Protein AF-A0A535F0W3-F1 (afdb_monomer_lite)

Sequence (177 aa):
MVLTLDQVQRYQLPRTPIKESERRRTGFEDRHGEGAVELDALEALYPGELETILDQYMACYYDVTLSERVREEQYALEDSMGRVCGEVMQGYHDEVEGLREEYRRMKEEFEPRMQAMSNRLRGLWQAMKDDLSQYTHFADEYPVPQPCVGLEIGDGLYNSEWDYLSQVEVFKQFQGR

Structure (mmCIF, N/CA/C/O backbone):
data_AF-A0A535F0W3-F1
#
_entry.id   AF-A0A535F0W3-F1
#
loop_
_atom_site.group_PDB
_atom_site.id
_atom_site.type_symbol
_atom_site.label_atom_id
_atom_site.label_alt_id
_atom_site.label_comp_id
_atom_site.label_asym_id
_atom_site.label_entity_id
_atom_site.label_seq_id
_atom_site.pdbx_PDB_ins_code
_atom_site.Cartn_x
_atom_site.Cartn_y
_atom_site.Cartn_z
_atom_site.occupancy
_atom_site.B_iso_or_equiv
_atom_site.auth_seq_id
_atom_site.auth_comp_id
_atom_site.auth_asym_id
_atom_site.auth_atom_id
_atom_site.pdbx_PDB_model_num
ATOM 1 N N . MET A 1 1 ? -31.943 6.415 36.304 1.00 57.12 1 MET A N 1
ATOM 2 C CA . MET A 1 1 ? -31.468 5.267 37.101 1.00 57.12 1 MET A CA 1
ATOM 3 C C . MET A 1 1 ? -32.239 5.254 38.411 1.00 57.12 1 MET A C 1
ATOM 5 O O . MET A 1 1 ? -32.541 6.333 38.900 1.00 57.12 1 MET A O 1
ATOM 9 N N . VAL A 1 2 ? -32.623 4.088 38.929 1.00 67.44 2 VAL A N 1
ATOM 10 C CA . VAL A 1 2 ? -33.388 3.954 40.183 1.00 67.44 2 VAL A CA 1
ATOM 11 C C . VAL A 1 2 ? -32.643 2.956 41.061 1.00 67.44 2 VAL A C 1
ATOM 13 O O . VAL A 1 2 ? -32.303 1.880 40.572 1.00 67.44 2 VAL A O 1
ATOM 16 N N . LEU A 1 3 ? -32.362 3.310 42.319 1.00 72.38 3 LEU A N 1
ATOM 17 C CA . LEU A 1 3 ? -31.806 2.360 43.283 1.00 72.38 3 LEU A CA 1
ATOM 18 C C . LEU A 1 3 ? -32.862 1.306 43.615 1.00 72.38 3 LEU A C 1
ATOM 20 O O . LEU A 1 3 ? -34.025 1.624 43.867 1.00 72.38 3 LEU A O 1
ATOM 24 N N . THR A 1 4 ? -32.455 0.044 43.609 1.00 79.12 4 THR A N 1
ATOM 25 C CA . THR A 1 4 ? -33.323 -1.062 44.019 1.00 79.12 4 THR A CA 1
ATOM 26 C C . THR A 1 4 ? -33.563 -1.030 45.530 1.00 79.12 4 THR A C 1
ATOM 28 O O . THR A 1 4 ? -32.763 -0.482 46.292 1.00 79.12 4 THR A O 1
ATOM 31 N N . LEU A 1 5 ? -34.663 -1.641 45.981 1.00 75.62 5 LEU A N 1
ATOM 32 C CA . LEU A 1 5 ? -34.997 -1.730 47.407 1.00 75.62 5 LEU A CA 1
ATOM 33 C C . LEU A 1 5 ? -33.864 -2.388 48.215 1.00 75.62 5 LEU A C 1
ATOM 35 O O . LEU A 1 5 ? -33.519 -1.905 49.293 1.00 75.62 5 LEU A O 1
ATOM 39 N N . ASP A 1 6 ? -33.248 -3.427 47.653 1.00 79.56 6 ASP A N 1
ATOM 40 C CA . ASP A 1 6 ? -32.130 -4.145 48.265 1.00 79.56 6 ASP A CA 1
ATOM 41 C C . ASP A 1 6 ? -30.884 -3.259 48.400 1.00 79.56 6 ASP A C 1
ATOM 43 O O . ASP A 1 6 ? -30.203 -3.313 49.420 1.00 79.56 6 ASP A O 1
ATOM 47 N N . GLN A 1 7 ? -30.600 -2.392 47.418 1.00 79.94 7 GLN A N 1
ATOM 48 C CA . GLN A 1 7 ? -29.501 -1.420 47.508 1.00 79.94 7 GLN A CA 1
ATOM 49 C C . GLN A 1 7 ? -29.767 -0.387 48.608 1.00 79.94 7 GLN A C 1
ATOM 51 O O . GLN A 1 7 ? -28.890 -0.121 49.425 1.00 79.94 7 GLN A O 1
ATOM 56 N N . VAL A 1 8 ? -30.990 0.141 48.694 1.00 79.75 8 VAL A N 1
ATOM 57 C CA . VAL A 1 8 ? -31.373 1.086 49.756 1.00 79.75 8 VAL A CA 1
ATOM 58 C C . VAL A 1 8 ? -31.203 0.464 51.146 1.00 79.75 8 VAL A C 1
ATOM 60 O O . VAL A 1 8 ? -30.710 1.126 52.058 1.00 79.75 8 VAL A O 1
ATOM 63 N N . GLN A 1 9 ? -31.580 -0.806 51.312 1.00 80.25 9 GLN A N 1
ATOM 64 C CA . GLN A 1 9 ? -31.416 -1.530 52.576 1.00 80.25 9 GLN A CA 1
ATOM 65 C C . GLN A 1 9 ? -29.947 -1.847 52.879 1.00 80.25 9 GLN A C 1
ATOM 67 O O . GLN A 1 9 ? -29.498 -1.655 54.009 1.00 80.25 9 GLN A O 1
ATOM 72 N N . ARG A 1 10 ? -29.184 -2.294 51.875 1.00 83.19 10 ARG A N 1
ATOM 73 C CA . ARG A 1 10 ? -27.769 -2.666 52.007 1.00 83.19 10 ARG A CA 1
ATOM 74 C C . ARG A 1 10 ? -26.888 -1.490 52.418 1.00 83.19 10 ARG A C 1
ATOM 76 O O . ARG A 1 10 ? -26.043 -1.660 53.291 1.00 83.19 10 ARG A O 1
ATOM 83 N N . TYR A 1 11 ? -27.100 -0.323 51.817 1.00 79.75 11 TYR A N 1
ATOM 84 C CA . TYR A 1 11 ? -26.349 0.899 52.124 1.00 79.75 11 TYR A CA 1
ATOM 85 C C . TYR A 1 11 ? -27.018 1.749 53.218 1.00 79.75 11 TYR A C 1
ATOM 87 O O . TYR A 1 11 ? -26.580 2.863 53.473 1.00 79.75 11 TYR A O 1
ATOM 95 N N . GLN A 1 12 ? -28.080 1.246 53.866 1.00 81.12 12 GLN A N 1
ATOM 96 C CA . GLN A 1 12 ? -28.801 1.921 54.959 1.00 81.12 12 GLN A CA 1
ATOM 97 C C . GLN A 1 12 ? -29.113 3.398 54.662 1.00 81.12 12 GLN A C 1
ATOM 99 O O . GLN A 1 12 ? -28.936 4.276 55.508 1.00 81.12 12 GLN A O 1
ATOM 104 N N . LEU A 1 13 ? -29.555 3.680 53.434 1.00 81.81 13 LEU A N 1
ATOM 105 C CA . LEU A 1 13 ? -29.691 5.055 52.966 1.00 81.81 13 LEU A CA 1
ATOM 106 C C . LEU A 1 13 ? -30.873 5.759 53.653 1.00 81.81 13 LEU A C 1
ATOM 108 O O . LEU A 1 13 ? -31.947 5.159 53.794 1.00 81.81 13 LEU A O 1
ATOM 112 N N . PRO A 1 14 ? -30.711 7.032 54.061 1.00 77.31 14 PRO A N 1
ATOM 113 C CA . PRO A 1 14 ? -31.770 7.791 54.707 1.00 77.31 14 PRO A CA 1
ATOM 114 C C . PRO A 1 14 ? -32.947 7.983 53.748 1.00 77.31 14 PRO A C 1
ATOM 116 O O . PRO A 1 14 ? -32.773 8.344 52.583 1.00 77.31 14 PRO A O 1
ATOM 119 N N . ARG A 1 15 ? -34.162 7.742 54.252 1.00 79.12 15 ARG A N 1
ATOM 120 C CA . ARG A 1 15 ? -35.401 7.945 53.498 1.00 79.12 15 ARG A CA 1
ATOM 121 C C . ARG A 1 15 ? -36.021 9.288 53.845 1.00 79.12 15 ARG A C 1
ATOM 123 O O . ARG A 1 15 ? -36.208 9.608 55.017 1.00 79.12 15 ARG A O 1
ATOM 130 N N . THR A 1 16 ? -36.409 10.026 52.818 1.00 79.56 16 THR A N 1
ATOM 131 C CA . THR A 1 16 ? -37.111 11.299 52.939 1.00 79.56 16 THR A CA 1
ATOM 132 C C . THR A 1 16 ? -38.590 11.090 52.605 1.00 79.56 16 THR A C 1
ATOM 134 O O . THR A 1 16 ? -38.905 10.499 51.567 1.00 79.56 16 THR A O 1
ATOM 137 N N . PRO A 1 17 ? -39.531 11.547 53.451 1.00 79.19 17 PRO A N 1
ATOM 138 C CA . PRO A 1 17 ? -40.954 11.426 53.156 1.00 79.19 17 PRO A CA 1
ATOM 139 C C . PRO A 1 17 ? -41.323 12.213 51.891 1.00 79.19 17 PRO A C 1
ATOM 141 O O . PRO A 1 17 ? -40.931 13.368 51.712 1.00 79.19 17 PRO A O 1
ATOM 144 N N . ILE A 1 18 ? -42.103 11.587 51.009 1.00 79.38 18 ILE A N 1
ATOM 145 C CA . ILE A 1 18 ? -42.576 12.208 49.766 1.00 79.38 18 ILE A CA 1
ATOM 146 C C . ILE A 1 18 ? -43.689 13.204 50.112 1.00 79.38 18 ILE A C 1
ATOM 148 O O . ILE A 1 18 ? -44.557 12.911 50.931 1.00 79.38 18 ILE A O 1
ATOM 152 N N . LYS A 1 19 ? -43.711 14.388 49.493 1.00 79.69 19 LYS A N 1
ATOM 153 C CA . LYS A 1 19 ? -44.762 15.391 49.753 1.00 79.69 19 LYS A CA 1
ATOM 154 C C . LYS A 1 19 ? -46.159 14.814 49.487 1.00 79.69 19 LYS A C 1
ATOM 156 O O . LYS A 1 19 ? -46.378 14.164 48.472 1.00 79.69 19 LYS A O 1
ATOM 161 N N . GLU A 1 20 ? -47.118 15.102 50.368 1.00 72.50 20 GLU A N 1
ATOM 162 C CA . GLU A 1 20 ? -48.513 14.634 50.242 1.00 72.50 20 GLU A CA 1
ATOM 163 C C . GLU A 1 20 ? -49.213 15.136 48.971 1.00 72.50 20 GLU A C 1
ATOM 165 O O . GLU A 1 20 ? -50.120 14.486 48.459 1.00 72.50 20 GLU A O 1
ATOM 170 N N . SER A 1 21 ? -48.773 16.274 48.427 1.00 78.44 21 SER A N 1
ATOM 171 C CA . SER A 1 21 ? -49.295 16.829 47.176 1.00 78.44 21 SER A CA 1
ATOM 172 C C . SER A 1 21 ? -48.824 16.085 45.919 1.00 78.44 21 SER A C 1
ATOM 174 O O . SER A 1 21 ? -49.318 16.375 44.826 1.00 78.44 21 SER A O 1
ATOM 176 N N . GLU A 1 22 ? -47.883 15.141 46.037 1.00 79.94 22 GLU A N 1
ATOM 177 C CA . GLU A 1 22 ? -47.367 14.386 44.900 1.00 79.94 22 GLU A CA 1
ATOM 178 C C . GLU A 1 22 ? -48.357 13.291 44.489 1.00 79.94 22 GLU A C 1
ATOM 180 O O . GLU A 1 22 ? -48.516 12.265 45.151 1.00 79.94 22 GLU A O 1
ATOM 185 N N . ARG A 1 23 ? -49.009 13.486 43.339 1.00 78.50 23 ARG A N 1
ATOM 186 C CA . ARG A 1 23 ? -50.043 12.576 42.814 1.00 78.50 23 ARG A CA 1
ATOM 187 C C . ARG A 1 23 ? -49.554 11.143 42.611 1.00 78.50 23 ARG A C 1
ATOM 189 O O . ARG A 1 23 ? -50.372 10.229 42.581 1.00 78.50 23 ARG A O 1
ATOM 196 N N . ARG A 1 24 ? -48.245 10.940 42.425 1.00 79.31 24 ARG A N 1
ATOM 197 C CA . ARG A 1 24 ? -47.649 9.611 42.209 1.00 79.31 24 ARG A CA 1
ATOM 198 C C . ARG A 1 24 ? -47.185 8.932 43.494 1.00 79.31 24 ARG A C 1
ATOM 200 O O . ARG A 1 24 ? -46.714 7.803 43.406 1.00 79.31 24 ARG A O 1
ATOM 207 N N . ARG A 1 25 ? -47.325 9.586 44.654 1.00 77.81 25 ARG A N 1
ATOM 208 C CA . ARG A 1 25 ? -46.817 9.109 45.944 1.00 77.81 25 ARG A CA 1
ATOM 209 C C . ARG A 1 25 ? -47.286 7.693 46.269 1.00 77.81 25 ARG A C 1
ATOM 211 O O . ARG A 1 25 ? -46.448 6.812 46.399 1.00 77.81 25 ARG A O 1
ATOM 218 N N . THR A 1 26 ? -48.599 7.462 46.314 1.00 76.69 26 THR A N 1
ATOM 219 C CA . THR A 1 26 ? -49.174 6.157 46.688 1.00 76.69 26 THR A CA 1
ATOM 220 C C . THR A 1 26 ? -48.656 5.040 45.782 1.00 76.69 26 THR A C 1
ATOM 222 O O . THR A 1 26 ? -48.119 4.050 46.255 1.00 76.69 26 THR A O 1
ATOM 225 N N . GLY A 1 27 ? -48.681 5.250 44.460 1.00 78.75 27 GLY A N 1
ATOM 226 C CA . GLY A 1 27 ? -48.170 4.262 43.506 1.00 78.75 27 GLY A CA 1
ATOM 227 C C . GLY A 1 27 ? -46.642 4.122 43.482 1.00 78.75 27 GLY A C 1
ATOM 228 O O . GLY A 1 27 ? -46.130 3.197 42.853 1.00 78.75 27 GLY A O 1
ATOM 229 N N . PHE A 1 28 ? -45.890 5.043 44.080 1.00 75.56 28 PHE A N 1
ATOM 230 C CA . PHE A 1 28 ? -44.441 4.926 44.247 1.00 75.56 28 PHE A CA 1
ATOM 231 C C . PHE A 1 28 ? -44.112 4.146 45.523 1.00 75.56 28 PHE A C 1
ATOM 233 O O . PHE A 1 28 ? -43.342 3.190 45.459 1.00 75.56 28 PHE A O 1
ATOM 240 N N . GLU A 1 29 ? -44.756 4.491 46.641 1.00 80.44 29 GLU A N 1
ATOM 241 C CA . GLU A 1 29 ? -44.596 3.810 47.931 1.00 80.44 29 GLU A CA 1
ATOM 242 C C . GLU A 1 29 ? -45.051 2.342 47.855 1.00 80.44 29 GLU A C 1
ATOM 244 O O . GLU A 1 29 ? -44.340 1.462 48.339 1.00 80.44 29 GLU A O 1
ATOM 249 N N . ASP A 1 30 ? -46.137 2.047 47.129 1.00 78.88 30 ASP A N 1
ATOM 250 C CA . ASP A 1 30 ? -46.608 0.672 46.888 1.00 78.88 30 ASP A CA 1
ATOM 251 C C . ASP A 1 30 ? -45.586 -0.198 46.133 1.00 78.88 30 ASP A C 1
ATOM 253 O O . ASP A 1 30 ? -45.572 -1.419 46.279 1.00 78.88 30 ASP A O 1
ATOM 257 N N . ARG A 1 31 ? -44.731 0.409 45.296 1.00 74.44 31 ARG A N 1
ATOM 258 C CA . ARG A 1 31 ? -43.758 -0.315 44.455 1.00 74.44 31 ARG A CA 1
ATOM 259 C C . ARG A 1 31 ? -42.343 -0.342 45.027 1.00 74.44 31 ARG A C 1
ATOM 261 O O . ARG A 1 31 ? -41.601 -1.275 44.731 1.00 74.44 31 ARG A O 1
ATOM 268 N N . HIS A 1 32 ? -41.955 0.667 45.804 1.00 70.44 32 HIS A N 1
ATOM 269 C CA . HIS A 1 32 ? -40.567 0.884 46.236 1.00 70.44 32 HIS A CA 1
ATOM 270 C C . HIS A 1 32 ? -40.411 1.077 47.761 1.00 70.44 32 HIS A C 1
ATOM 272 O O . HIS A 1 32 ? -39.301 1.291 48.261 1.00 70.44 32 HIS A O 1
ATOM 278 N N . GLY A 1 33 ? -41.501 0.939 48.520 1.00 74.50 33 GLY A N 1
ATOM 279 C CA . GLY A 1 33 ? -41.547 1.150 49.967 1.00 74.50 33 GLY A CA 1
ATOM 280 C C . GLY A 1 33 ? -41.701 2.623 50.352 1.00 74.50 33 GLY A C 1
ATOM 281 O O . GLY A 1 33 ? -41.586 3.514 49.517 1.00 74.50 33 GL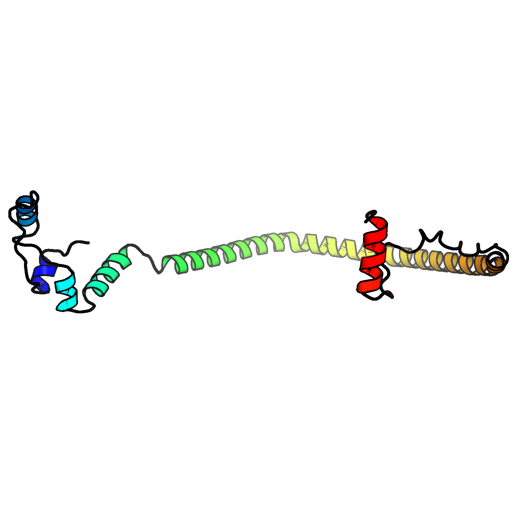Y A O 1
ATOM 282 N N . GLU A 1 34 ? -41.961 2.878 51.634 1.00 77.06 34 GLU A N 1
ATOM 283 C CA . GLU A 1 34 ? -42.252 4.220 52.154 1.00 77.06 34 GLU A CA 1
ATOM 284 C C . GLU A 1 34 ? -41.072 5.192 51.969 1.00 77.06 34 GLU A C 1
ATOM 286 O O . GLU A 1 34 ? -39.922 4.841 52.253 1.00 77.06 34 GLU A O 1
ATOM 291 N N . GLY A 1 35 ? -41.361 6.418 51.516 1.00 76.69 35 GLY A N 1
ATOM 292 C CA . GLY A 1 35 ? -40.365 7.472 51.296 1.00 76.69 35 GLY A CA 1
ATOM 293 C C . GLY A 1 35 ? -39.519 7.319 50.023 1.00 76.69 35 GLY A C 1
ATOM 294 O O . GLY A 1 35 ? -39.515 6.288 49.355 1.00 76.69 35 GLY A O 1
ATOM 295 N N . ALA A 1 36 ? -38.786 8.376 49.681 1.00 79.31 36 ALA A N 1
ATOM 296 C CA . ALA A 1 36 ? -37.820 8.403 48.587 1.00 79.31 36 ALA A CA 1
ATOM 297 C C . ALA A 1 36 ? -36.394 8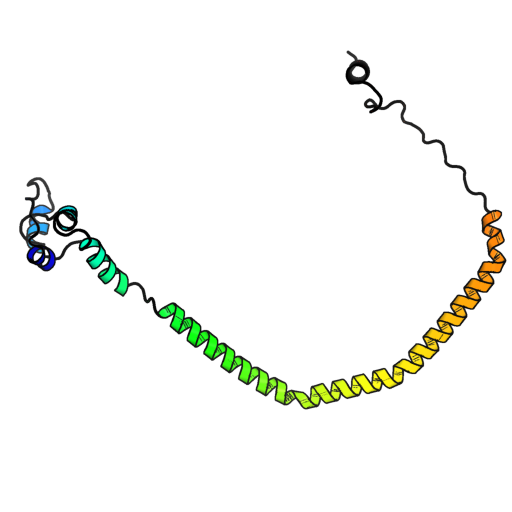.501 49.138 1.00 79.31 36 ALA A C 1
ATOM 299 O O . ALA A 1 36 ? -36.167 9.057 50.211 1.00 79.31 36 ALA A O 1
ATOM 300 N N . VAL A 1 37 ? -35.433 7.956 48.400 1.00 80.94 37 VAL A N 1
ATOM 301 C CA . VAL A 1 37 ? -34.006 8.072 48.709 1.00 80.94 37 VAL A CA 1
ATOM 302 C C . VAL A 1 37 ? -33.383 8.912 47.615 1.00 80.94 37 VAL A C 1
ATOM 304 O O . VAL A 1 37 ? -33.569 8.622 46.432 1.00 80.94 37 VAL A O 1
ATOM 307 N N . GLU A 1 38 ? -32.664 9.948 48.018 1.00 81.88 38 GLU A N 1
ATOM 308 C CA . GLU A 1 38 ? -31.925 10.790 47.092 1.00 81.88 38 GLU A CA 1
ATOM 309 C C . GLU A 1 38 ? -30.590 10.114 46.739 1.00 81.88 38 GLU A C 1
ATOM 311 O O . GLU A 1 38 ? -29.945 9.483 47.579 1.00 81.88 38 GLU A O 1
ATOM 316 N N . LEU A 1 39 ? -30.187 10.189 45.468 1.00 77.31 39 LEU A N 1
ATOM 317 C CA . LEU A 1 39 ? -28.954 9.546 44.989 1.00 77.31 39 LEU A CA 1
ATOM 318 C C . LEU A 1 39 ? -27.692 10.185 45.588 1.00 77.31 39 LEU A C 1
ATOM 320 O O . LEU A 1 39 ? -26.682 9.506 45.755 1.00 77.31 39 LEU A O 1
ATOM 324 N N . ASP A 1 40 ? -27.764 11.467 45.939 1.00 79.94 40 ASP A N 1
ATOM 325 C CA . ASP A 1 40 ? -26.705 12.188 46.646 1.00 79.94 40 ASP A CA 1
ATOM 326 C C . ASP A 1 40 ? -26.449 11.619 48.052 1.00 79.94 40 ASP A C 1
ATOM 328 O O . ASP A 1 40 ? -25.323 11.690 48.531 1.00 79.94 40 ASP A O 1
ATOM 332 N N . ALA A 1 41 ? -27.435 10.978 48.689 1.00 82.31 41 ALA A N 1
ATOM 333 C CA . ALA A 1 41 ? -27.260 10.318 49.978 1.00 82.31 41 ALA A CA 1
ATOM 334 C C . ALA A 1 41 ? -26.345 9.089 49.881 1.00 82.31 41 ALA A C 1
ATOM 336 O O . ALA A 1 41 ? -25.587 8.824 50.813 1.00 82.31 41 ALA A O 1
ATOM 337 N N . LEU A 1 42 ? -26.388 8.355 48.760 1.00 82.38 42 LEU A N 1
ATOM 338 C CA . LEU A 1 42 ? -25.464 7.244 48.516 1.00 82.38 42 LEU A CA 1
ATOM 339 C C . LEU A 1 42 ? -24.039 7.763 48.330 1.00 82.38 42 LEU A C 1
ATOM 341 O O . LEU A 1 42 ? -23.133 7.252 48.974 1.00 82.38 42 LEU A O 1
ATOM 345 N N . GLU A 1 43 ? -23.856 8.811 47.530 1.00 84.88 43 GLU A N 1
ATOM 346 C CA . GLU A 1 43 ? -22.533 9.401 47.298 1.00 84.88 43 GLU A CA 1
ATOM 347 C C . GLU A 1 43 ? -21.972 10.094 48.554 1.00 84.88 43 GLU A C 1
ATOM 349 O O . GLU A 1 43 ? -20.776 10.043 48.818 1.00 84.88 43 GLU A O 1
ATOM 354 N N . ALA A 1 44 ? -22.828 10.705 49.379 1.00 85.44 44 ALA A N 1
ATOM 355 C CA . ALA A 1 44 ? -22.415 11.361 50.618 1.00 85.44 44 ALA A CA 1
ATOM 356 C C . ALA A 1 44 ? -21.996 10.368 51.716 1.00 85.44 44 ALA A C 1
ATOM 358 O O . ALA A 1 44 ? -21.103 10.674 52.507 1.00 85.44 44 ALA A O 1
ATOM 359 N N . LEU A 1 45 ? -22.649 9.203 51.796 1.00 84.88 45 LEU A N 1
ATOM 360 C CA . LEU A 1 45 ? -22.352 8.172 52.798 1.00 84.88 45 LEU A CA 1
ATOM 361 C C . LEU A 1 45 ? -21.291 7.173 52.323 1.00 84.88 45 LEU A C 1
ATOM 363 O O . LEU A 1 45 ? -20.517 6.674 53.140 1.00 84.88 45 LEU A O 1
ATOM 367 N N . TYR A 1 46 ? -21.243 6.906 51.018 1.00 83.94 46 TYR A N 1
ATOM 368 C CA . TYR A 1 46 ? -20.326 5.967 50.379 1.00 83.94 46 TYR A CA 1
ATOM 369 C C . TYR A 1 46 ? -19.805 6.539 49.046 1.00 83.94 46 TYR A C 1
ATOM 371 O O . TYR A 1 46 ? -20.263 6.130 47.974 1.00 83.94 46 TYR A O 1
ATOM 379 N N . PRO A 1 47 ? -18.844 7.481 49.094 1.00 87.00 47 PRO A N 1
ATOM 380 C CA . PRO A 1 47 ? -18.285 8.092 47.890 1.00 87.00 47 PRO A CA 1
ATOM 381 C C . PRO A 1 47 ? -17.724 7.044 46.915 1.00 87.00 47 PRO A C 1
ATOM 383 O O . PRO A 1 47 ? -16.972 6.161 47.334 1.00 87.00 47 PRO A O 1
ATOM 386 N N . GLY A 1 48 ? -18.076 7.137 45.629 1.00 85.62 48 GLY A N 1
ATOM 387 C CA . GLY A 1 48 ? -17.617 6.222 44.570 1.00 85.62 48 GLY A CA 1
ATOM 388 C C . GLY A 1 48 ? -18.398 4.903 44.420 1.00 85.62 48 GLY A C 1
ATOM 389 O O . GLY A 1 48 ? -18.203 4.174 43.442 1.00 85.62 48 GLY A O 1
ATOM 390 N N . GLU A 1 49 ? -19.334 4.579 45.321 1.00 88.06 49 GLU A N 1
ATOM 391 C CA . GLU A 1 49 ? -20.202 3.397 45.149 1.00 88.06 49 GLU A CA 1
ATOM 392 C C . GLU A 1 49 ? -21.204 3.589 44.005 1.00 88.06 49 GLU A C 1
ATOM 394 O O . GLU A 1 49 ? -21.530 2.638 43.291 1.00 88.06 49 GLU A O 1
ATOM 399 N N . LEU A 1 50 ? -21.671 4.823 43.788 1.00 85.75 50 LEU A N 1
ATOM 400 C CA . LEU A 1 50 ? -22.556 5.136 42.669 1.00 85.75 50 LEU A CA 1
ATOM 401 C C . LEU A 1 50 ? -21.860 4.890 41.321 1.00 85.75 50 LEU A C 1
ATOM 403 O O . LEU A 1 50 ? -22.469 4.312 40.421 1.00 85.75 50 LEU A O 1
ATOM 407 N N . GLU A 1 51 ? -20.590 5.287 41.211 1.00 87.44 51 GLU A N 1
ATOM 408 C CA . GLU A 1 51 ? -19.730 5.031 40.049 1.00 87.44 51 GLU A CA 1
ATOM 409 C C . GLU A 1 51 ? -19.537 3.526 39.837 1.00 87.44 51 GLU A C 1
ATOM 411 O O . GLU A 1 51 ? -19.811 3.018 38.756 1.00 87.44 51 GLU A O 1
ATOM 416 N N . THR A 1 52 ? -19.214 2.782 40.898 1.00 86.81 52 THR A N 1
ATOM 417 C CA . THR A 1 52 ? -19.033 1.322 40.830 1.00 86.81 52 THR A CA 1
ATOM 418 C C . THR A 1 52 ? -20.291 0.598 40.336 1.00 86.81 52 THR A C 1
ATOM 420 O O . THR A 1 52 ? -20.212 -0.314 39.509 1.00 86.81 52 THR A O 1
ATOM 423 N N . ILE A 1 53 ? -21.471 0.992 40.827 1.00 86.31 53 ILE A N 1
ATOM 424 C CA . ILE A 1 53 ? -22.750 0.425 40.379 1.00 86.31 53 ILE A CA 1
ATOM 425 C C . ILE A 1 53 ? -22.983 0.767 38.905 1.00 86.31 53 ILE A C 1
ATOM 427 O O . ILE A 1 53 ? -23.342 -0.113 38.122 1.00 86.31 53 ILE A O 1
ATOM 431 N N . LEU A 1 54 ? -22.778 2.027 38.518 1.00 86.12 54 LEU A N 1
ATOM 432 C CA . LEU A 1 54 ? -22.931 2.470 37.134 1.00 86.12 54 LEU A CA 1
ATOM 433 C C . LEU A 1 54 ? -22.011 1.700 36.188 1.00 86.12 54 LEU A C 1
ATOM 435 O O . LEU A 1 54 ? -22.499 1.187 35.185 1.00 86.12 54 LEU A O 1
ATOM 439 N N . ASP A 1 55 ? -20.739 1.539 36.534 1.00 85.94 55 ASP A N 1
ATOM 440 C CA . ASP A 1 55 ? -19.761 0.816 35.723 1.00 85.94 55 ASP A CA 1
ATOM 441 C C . ASP A 1 55 ? -20.156 -0.648 35.524 1.00 85.94 55 ASP A C 1
ATOM 443 O O . ASP A 1 55 ? -20.123 -1.154 34.401 1.00 85.94 55 ASP A O 1
ATOM 447 N N . GLN A 1 56 ? -20.618 -1.328 36.577 1.00 85.50 56 GLN A N 1
ATOM 448 C CA . GLN A 1 56 ? -21.102 -2.710 36.474 1.00 85.50 56 GLN A CA 1
ATOM 449 C C . GLN A 1 56 ? -22.321 -2.830 35.554 1.00 85.50 56 GLN A C 1
ATOM 451 O O . GLN A 1 56 ? -22.401 -3.756 34.742 1.00 85.50 56 GLN A O 1
ATOM 456 N N . TYR A 1 57 ? -23.270 -1.898 35.663 1.00 86.12 57 TYR A N 1
ATOM 457 C CA . TYR A 1 57 ? -24.452 -1.885 34.804 1.00 86.12 57 TYR A CA 1
ATOM 458 C C . TYR A 1 57 ? -24.134 -1.445 33.375 1.00 86.12 57 TYR A C 1
ATOM 460 O O . TYR A 1 57 ? -24.805 -1.892 32.454 1.00 86.12 57 TYR A O 1
ATOM 468 N N . MET A 1 58 ? -23.141 -0.586 33.157 1.00 85.81 58 MET A N 1
ATOM 469 C CA . MET A 1 58 ? -22.732 -0.162 31.819 1.00 85.81 58 MET A CA 1
ATOM 470 C C . MET A 1 58 ? -21.898 -1.233 31.112 1.00 85.81 58 MET A C 1
ATOM 472 O O . MET A 1 58 ? -22.040 -1.403 29.901 1.00 85.81 58 MET A O 1
ATOM 476 N N . ALA A 1 59 ? -21.109 -2.013 31.855 1.00 84.25 59 ALA A N 1
ATOM 477 C CA . ALA A 1 59 ? -20.289 -3.093 31.312 1.00 84.25 59 ALA A CA 1
ATOM 478 C C . ALA A 1 59 ? -21.108 -4.163 30.567 1.00 84.25 59 ALA A C 1
ATOM 480 O O . ALA A 1 59 ? -20.606 -4.761 29.622 1.00 84.25 59 ALA A O 1
ATOM 481 N N . CYS A 1 60 ? -22.380 -4.391 30.921 1.00 84.69 60 CYS A N 1
ATOM 482 C CA . CYS A 1 60 ? -23.216 -5.360 30.201 1.00 84.69 60 CYS A CA 1
ATOM 483 C C . CYS A 1 60 ? -23.717 -4.858 28.835 1.00 84.69 60 CYS A C 1
ATOM 485 O O . CYS A 1 60 ? -24.131 -5.668 28.006 1.00 84.69 60 CYS A O 1
ATOM 487 N N . TYR A 1 61 ? -23.660 -3.547 28.581 1.00 85.69 61 TYR A N 1
ATOM 488 C CA . TYR A 1 61 ? -24.027 -2.949 27.294 1.00 85.69 61 TYR A CA 1
ATOM 489 C C . TYR A 1 61 ? -22.832 -2.760 26.356 1.00 85.69 61 TYR A C 1
ATOM 491 O O . TYR A 1 61 ? -23.033 -2.419 25.190 1.00 85.69 61 TYR A O 1
ATOM 499 N N . TYR A 1 62 ? -21.604 -2.969 26.838 1.00 86.38 62 TYR A N 1
ATOM 500 C CA . TYR A 1 62 ? -20.392 -2.737 26.063 1.00 86.38 62 TYR A CA 1
ATOM 501 C C . TYR A 1 62 ? -19.471 -3.960 26.085 1.00 86.38 62 TYR A C 1
ATOM 503 O O . TYR A 1 62 ? -18.847 -4.276 27.094 1.00 86.38 62 TYR A O 1
ATOM 511 N N . ASP A 1 63 ? -19.352 -4.632 24.940 1.00 89.81 63 ASP A N 1
ATOM 512 C CA . ASP A 1 63 ? -18.373 -5.703 24.760 1.00 89.81 63 ASP A CA 1
ATOM 513 C C . ASP A 1 63 ? -17.002 -5.099 24.421 1.00 89.81 63 ASP A C 1
ATOM 515 O O . ASP A 1 63 ? -16.696 -4.795 23.266 1.00 89.81 63 ASP A O 1
ATOM 519 N N . VAL A 1 64 ? -16.162 -4.942 25.446 1.00 88.19 64 VAL A N 1
ATOM 520 C CA . VAL A 1 64 ? -14.776 -4.466 25.299 1.00 88.19 64 VAL A CA 1
ATOM 521 C C . VAL A 1 64 ? -13.909 -5.401 24.446 1.00 88.19 64 VAL A C 1
ATOM 523 O O . VAL A 1 64 ? -12.908 -4.955 23.890 1.00 88.19 64 VAL A O 1
ATOM 526 N N . THR A 1 65 ? -14.287 -6.678 24.319 1.00 93.44 65 THR A N 1
ATOM 527 C CA . THR A 1 65 ? -13.520 -7.706 23.593 1.00 93.44 65 THR A CA 1
ATOM 528 C C . THR A 1 65 ? -13.889 -7.788 22.115 1.00 93.44 65 THR A C 1
ATOM 530 O O . THR A 1 65 ? -13.137 -8.355 21.322 1.00 93.44 65 THR A O 1
ATOM 533 N N . LEU A 1 66 ? -15.025 -7.205 21.713 1.00 93.94 66 LEU A N 1
ATOM 534 C CA . LEU A 1 66 ? -15.532 -7.293 20.344 1.00 93.94 66 LEU A CA 1
ATOM 535 C C . LEU A 1 66 ? -14.514 -6.775 19.324 1.00 93.94 66 LEU A C 1
ATOM 537 O O . LEU A 1 66 ? -14.290 -7.420 18.305 1.00 93.94 66 LEU A O 1
ATOM 541 N N . SER A 1 67 ? -13.876 -5.639 19.606 1.00 94.38 67 SER A N 1
ATOM 542 C CA . SER A 1 67 ? -12.882 -5.037 18.711 1.00 94.38 67 SER A CA 1
ATOM 543 C C . SER A 1 67 ? -11.681 -5.951 18.469 1.00 94.38 67 SER A C 1
ATOM 545 O O . SER A 1 67 ? -11.190 -6.035 17.346 1.00 94.38 67 SER A O 1
ATOM 547 N N . GLU A 1 68 ? -11.212 -6.642 19.508 1.00 95.75 68 GLU A N 1
ATOM 548 C CA . GLU A 1 68 ? -10.089 -7.575 19.408 1.00 95.75 68 GLU A CA 1
ATOM 549 C C . GLU A 1 68 ? -10.488 -8.823 18.620 1.00 95.75 68 GLU A C 1
ATOM 551 O O . GLU A 1 68 ? -9.831 -9.156 17.639 1.00 95.75 68 GLU A O 1
ATOM 556 N N . ARG A 1 69 ? -11.638 -9.422 18.941 1.00 97.75 69 ARG A N 1
ATOM 557 C CA . ARG A 1 69 ? -12.175 -10.586 18.218 1.00 97.75 69 ARG A CA 1
ATOM 558 C C . ARG A 1 69 ? -12.419 -10.296 16.736 1.00 97.75 69 ARG A C 1
ATOM 560 O O . ARG A 1 69 ? -12.097 -11.112 15.883 1.00 97.75 69 ARG A O 1
ATOM 567 N N . VAL A 1 70 ? -12.962 -9.122 16.404 1.00 97.94 70 VAL A N 1
ATOM 568 C CA . VAL A 1 70 ? -13.140 -8.696 15.004 1.00 97.94 70 VAL A CA 1
ATOM 569 C C . VAL A 1 70 ? -11.791 -8.580 14.300 1.00 97.94 70 VAL A C 1
ATOM 571 O O . VAL A 1 70 ? -11.664 -8.989 13.149 1.00 97.94 70 VAL A O 1
ATOM 574 N N . ARG A 1 71 ? -10.781 -8.039 14.981 1.00 97.19 71 ARG A N 1
ATOM 575 C CA . ARG A 1 71 ? -9.436 -7.902 14.428 1.00 97.19 71 ARG A CA 1
ATOM 576 C C . ARG A 1 71 ? -8.767 -9.261 14.199 1.00 97.19 71 ARG A C 1
ATOM 578 O O . ARG A 1 71 ? -8.111 -9.440 13.179 1.00 97.19 71 ARG A O 1
ATOM 585 N N . GLU A 1 72 ? -8.943 -10.214 15.109 1.00 97.62 72 GLU A N 1
ATOM 586 C CA . GLU A 1 72 ? -8.460 -11.592 14.941 1.00 97.62 72 GLU A CA 1
ATOM 587 C C . GLU A 1 72 ? -9.077 -12.259 13.705 1.00 97.62 72 GLU A C 1
ATOM 589 O O . GLU A 1 72 ? -8.351 -12.801 12.872 1.00 97.62 72 GLU A O 1
ATOM 594 N N . GLU A 1 73 ? -10.396 -12.146 13.533 1.00 97.94 73 GLU A N 1
ATOM 595 C CA . GLU A 1 73 ? -11.095 -12.683 12.359 1.00 97.94 73 GLU A CA 1
ATOM 596 C C . GLU A 1 73 ? -10.666 -11.991 11.056 1.00 97.94 73 GLU A C 1
ATOM 598 O O . GLU A 1 73 ? -10.525 -12.641 10.020 1.00 97.94 73 GLU A O 1
ATOM 603 N N . GLN A 1 74 ? -10.399 -10.680 11.093 1.00 97.75 74 GLN A N 1
ATOM 604 C CA . GLN A 1 74 ? -9.839 -9.957 9.947 1.00 97.75 74 GLN A CA 1
ATOM 605 C C . GLN A 1 74 ? -8.470 -10.511 9.545 1.00 97.75 74 GLN A C 1
ATOM 607 O O . GLN A 1 74 ? -8.257 -10.791 8.367 1.00 97.75 74 GLN A O 1
ATOM 612 N N . TYR A 1 75 ? -7.568 -10.731 10.505 1.00 97.56 75 TYR A N 1
ATOM 613 C CA . TYR A 1 75 ? -6.259 -11.317 10.213 1.00 97.56 75 TYR A CA 1
ATOM 614 C C . TYR A 1 75 ? -6.362 -12.748 9.683 1.00 97.56 75 TYR A C 1
ATOM 616 O O . TYR A 1 75 ? -5.646 -13.107 8.748 1.00 97.56 75 TYR A O 1
ATOM 624 N N . ALA A 1 76 ? -7.264 -13.562 10.237 1.00 97.69 76 ALA A N 1
ATOM 625 C CA . ALA A 1 76 ? -7.501 -14.917 9.746 1.00 97.69 76 ALA A CA 1
ATOM 626 C C . ALA A 1 76 ? -8.017 -14.915 8.297 1.00 97.69 76 ALA A C 1
ATOM 628 O O . ALA A 1 76 ? -7.564 -15.709 7.466 1.00 97.69 76 ALA A O 1
ATOM 629 N N . LEU A 1 77 ? -8.925 -13.989 7.971 1.00 97.56 77 LEU A N 1
ATOM 630 C CA . LEU A 1 77 ? -9.423 -13.812 6.613 1.00 97.56 77 LEU A CA 1
ATOM 631 C C . LEU A 1 77 ? -8.306 -13.371 5.662 1.00 97.56 77 LEU A C 1
ATOM 633 O O . LEU A 1 77 ? -8.140 -13.987 4.610 1.00 97.56 77 LEU A O 1
ATOM 637 N N . GLU A 1 78 ? -7.522 -12.357 6.029 1.00 97.81 78 GLU A N 1
ATOM 638 C CA . GLU A 1 78 ? -6.394 -11.871 5.226 1.00 97.81 78 GLU A CA 1
ATOM 639 C C . GLU A 1 78 ? -5.369 -12.977 4.941 1.00 97.81 78 GLU A C 1
ATOM 641 O O . GLU A 1 78 ? -4.951 -13.136 3.792 1.00 97.81 78 GLU A O 1
ATOM 646 N N . ASP A 1 79 ? -5.018 -13.791 5.941 1.00 97.88 79 ASP A N 1
ATOM 647 C CA . ASP A 1 79 ? -4.115 -14.934 5.762 1.00 97.88 79 ASP A CA 1
ATOM 648 C C . ASP A 1 79 ? -4.705 -15.978 4.802 1.00 97.88 79 ASP A C 1
ATOM 650 O O . ASP A 1 79 ? -4.034 -16.433 3.871 1.00 97.88 79 ASP A O 1
ATOM 654 N N . SER A 1 80 ? -5.990 -16.314 4.965 1.00 97.25 80 SER A N 1
ATOM 655 C CA . SER A 1 80 ? -6.668 -17.275 4.088 1.00 97.25 80 SER A CA 1
ATOM 656 C C . SER A 1 80 ? -6.731 -16.790 2.634 1.00 97.25 80 SER A C 1
ATOM 658 O O . SER A 1 80 ? -6.450 -17.554 1.708 1.00 97.25 80 SER A O 1
ATOM 660 N N . MET A 1 81 ? -7.019 -15.503 2.421 1.00 96.56 81 MET A N 1
ATOM 661 C CA . MET A 1 81 ? -7.023 -14.885 1.098 1.00 96.56 81 MET A CA 1
ATOM 662 C C . MET A 1 81 ? -5.616 -14.844 0.506 1.00 96.56 81 MET A C 1
ATOM 664 O O . MET A 1 81 ? -5.444 -15.145 -0.674 1.00 96.56 81 MET A O 1
ATOM 668 N N . GLY A 1 82 ? -4.606 -14.516 1.316 1.00 97.62 82 GLY A N 1
ATOM 669 C CA . GLY A 1 82 ? -3.203 -14.533 0.912 1.00 97.62 82 GLY A CA 1
ATOM 670 C C . GLY A 1 82 ? -2.761 -15.912 0.425 1.00 97.62 82 GLY A C 1
ATOM 671 O O . GLY A 1 82 ? -2.122 -16.013 -0.623 1.00 97.62 82 GLY A O 1
ATOM 672 N N . ARG A 1 83 ? -3.172 -16.979 1.121 1.00 97.25 83 ARG A N 1
ATOM 673 C CA . ARG A 1 83 ? -2.917 -18.368 0.711 1.00 97.25 83 ARG A CA 1
ATOM 674 C C . ARG A 1 83 ? -3.560 -18.707 -0.629 1.00 97.25 83 ARG A C 1
ATOM 676 O O . ARG A 1 83 ? -2.855 -19.154 -1.528 1.00 97.25 83 ARG A O 1
ATOM 683 N N . VAL A 1 84 ? -4.854 -18.429 -0.793 1.00 97.44 84 VAL A N 1
ATOM 684 C CA . VAL A 1 84 ? -5.568 -18.687 -2.056 1.00 97.44 84 VAL A CA 1
ATOM 685 C C . VAL A 1 84 ? -4.949 -17.895 -3.210 1.00 97.44 84 VAL A C 1
ATOM 687 O O . VAL A 1 84 ? -4.706 -18.447 -4.280 1.00 97.44 84 VAL A O 1
ATOM 690 N N . CYS A 1 85 ? -4.634 -16.614 -2.999 1.00 96.06 85 CYS A N 1
ATOM 691 C CA . CYS A 1 85 ? -3.933 -15.798 -3.989 1.00 96.06 85 CYS A CA 1
ATOM 692 C C . CYS A 1 85 ? -2.572 -16.399 -4.358 1.00 96.06 85 CYS A C 1
ATOM 694 O O . CYS A 1 85 ? -2.237 -16.455 -5.540 1.00 96.06 85 CYS A O 1
ATOM 696 N N . GLY A 1 86 ? -1.806 -16.867 -3.369 1.00 96.56 86 GLY A N 1
ATOM 697 C CA . GLY A 1 86 ? -0.522 -17.529 -3.582 1.00 96.56 86 GLY A CA 1
ATOM 698 C C . GLY A 1 86 ? -0.648 -18.798 -4.423 1.00 96.56 86 GLY A C 1
ATOM 699 O O . GLY A 1 86 ? 0.093 -18.955 -5.389 1.00 96.56 86 GLY A O 1
ATOM 700 N N . GLU A 1 87 ? -1.619 -19.660 -4.118 1.00 96.69 87 GLU A N 1
ATOM 701 C CA . GLU A 1 87 ? -1.895 -20.884 -4.883 1.00 96.69 87 GLU A CA 1
ATOM 702 C C . GLU A 1 87 ? -2.282 -20.577 -6.334 1.00 96.69 87 GLU A C 1
ATOM 704 O O . GLU A 1 87 ? -1.748 -21.181 -7.266 1.00 96.69 87 GLU A O 1
ATOM 709 N N . VAL A 1 88 ? -3.161 -19.591 -6.541 1.00 97.00 88 VAL A N 1
ATOM 710 C CA . VAL A 1 88 ? -3.551 -19.146 -7.884 1.00 97.00 88 VAL A CA 1
ATOM 711 C C . VAL A 1 88 ? -2.338 -18.609 -8.639 1.00 97.00 88 VAL A C 1
ATOM 713 O O . VAL A 1 88 ? -2.083 -19.046 -9.757 1.00 97.00 88 VAL A O 1
ATOM 716 N N . MET A 1 89 ? -1.554 -17.706 -8.041 1.00 94.06 89 MET A N 1
ATOM 717 C CA . MET A 1 89 ? -0.351 -17.153 -8.675 1.00 94.06 89 MET A CA 1
ATOM 718 C C . MET A 1 89 ? 0.679 -18.235 -9.006 1.00 94.06 89 MET A C 1
ATOM 720 O O . MET A 1 89 ? 1.293 -18.182 -10.070 1.00 94.06 89 MET A O 1
ATOM 724 N N . GLN A 1 90 ? 0.850 -19.224 -8.127 1.00 96.31 90 GLN A N 1
ATOM 725 C CA . GLN A 1 90 ? 1.755 -20.343 -8.359 1.00 96.31 90 GLN A CA 1
ATOM 726 C C . GLN A 1 90 ? 1.315 -21.184 -9.563 1.00 96.31 90 GLN A C 1
ATOM 728 O O . GLN A 1 90 ? 2.164 -21.592 -10.351 1.00 96.31 90 GLN A O 1
ATOM 733 N N . GLY A 1 91 ? 0.007 -21.382 -9.758 1.00 95.62 91 GLY A N 1
ATOM 734 C CA . GLY A 1 91 ? -0.535 -22.090 -10.922 1.00 95.62 91 GLY A CA 1
ATOM 735 C C . GLY A 1 91 ? -0.203 -21.436 -12.269 1.00 95.62 91 GLY A C 1
ATOM 736 O O . GLY A 1 91 ? -0.083 -22.139 -13.268 1.00 95.62 91 GLY A O 1
ATOM 737 N N . TYR A 1 92 ? 0.002 -20.116 -12.294 1.00 96.69 92 TYR A N 1
ATOM 738 C CA . TYR A 1 92 ? 0.387 -19.364 -13.497 1.00 96.69 92 TYR A CA 1
ATOM 739 C C . TYR A 1 92 ? 1.882 -19.029 -13.556 1.00 96.69 92 TYR A C 1
ATOM 741 O O . TYR A 1 92 ? 2.317 -18.331 -14.473 1.00 96.69 92 TYR A O 1
ATOM 749 N N . HIS A 1 93 ? 2.682 -19.492 -12.591 1.00 95.38 93 HIS A N 1
ATOM 750 C CA . HIS A 1 93 ? 4.087 -19.105 -12.478 1.00 95.38 93 HIS A CA 1
ATOM 751 C C . HIS A 1 93 ? 4.883 -19.445 -13.743 1.00 95.38 93 HIS A C 1
ATOM 753 O O . HIS A 1 93 ? 5.540 -18.571 -14.307 1.00 95.38 93 HIS A O 1
ATOM 759 N N . ASP A 1 94 ? 4.759 -20.682 -14.223 1.00 96.00 94 ASP A N 1
ATOM 760 C CA . ASP A 1 94 ? 5.508 -21.165 -15.385 1.00 96.00 94 ASP A CA 1
ATOM 761 C C . ASP A 1 94 ? 5.096 -20.448 -16.680 1.00 96.00 94 ASP A C 1
ATOM 763 O O . ASP A 1 94 ? 5.944 -20.149 -17.518 1.00 96.00 94 ASP A O 1
ATOM 767 N N . GLU A 1 95 ? 3.811 -20.114 -16.840 1.00 96.44 95 GLU A N 1
ATOM 768 C CA . GLU A 1 95 ? 3.317 -19.359 -17.999 1.00 96.44 95 GLU A CA 1
ATOM 769 C C . GLU A 1 95 ? 3.850 -17.918 -17.990 1.00 96.44 95 GLU A C 1
ATOM 771 O O . GLU A 1 95 ? 4.322 -17.415 -19.012 1.00 96.44 95 GLU A O 1
ATOM 776 N N . VAL A 1 96 ? 3.849 -17.264 -16.824 1.00 96.12 96 VAL A N 1
ATOM 777 C CA . VAL A 1 96 ? 4.411 -15.916 -16.659 1.00 96.12 96 VAL A CA 1
ATOM 778 C C . VAL A 1 96 ? 5.916 -15.907 -16.916 1.00 96.12 96 VAL A C 1
ATOM 780 O O . VAL A 1 96 ? 6.412 -15.003 -17.594 1.00 96.12 96 VAL A O 1
ATOM 783 N N . GLU A 1 97 ? 6.656 -16.889 -16.402 1.00 96.94 97 GLU A N 1
ATOM 784 C CA . GLU A 1 97 ? 8.093 -16.998 -16.661 1.00 96.94 97 GLU A CA 1
ATOM 785 C C . GLU A 1 97 ? 8.381 -17.335 -18.132 1.00 96.94 97 GLU A C 1
ATOM 787 O O . GLU A 1 97 ? 9.264 -16.716 -18.728 1.00 96.94 97 GLU A O 1
ATOM 792 N N . GLY A 1 98 ? 7.571 -18.185 -18.770 1.00 97.06 98 GLY A N 1
ATOM 793 C CA . GLY A 1 98 ? 7.637 -18.434 -20.212 1.00 97.06 98 GLY A CA 1
ATOM 794 C C . GLY A 1 98 ? 7.476 -17.150 -21.032 1.00 97.06 98 GLY A C 1
ATOM 795 O O . GLY A 1 98 ? 8.331 -16.825 -21.859 1.00 97.06 98 GLY A O 1
ATOM 796 N N . LEU A 1 99 ? 6.450 -16.347 -20.735 1.00 97.00 99 LEU A N 1
ATOM 797 C CA . LEU A 1 99 ? 6.235 -15.048 -21.386 1.00 97.00 99 LEU A CA 1
ATOM 798 C C . LEU A 1 99 ? 7.391 -14.066 -21.137 1.00 97.00 99 LEU A C 1
ATOM 800 O O . LEU A 1 99 ? 7.779 -13.309 -22.033 1.00 97.00 99 LEU A O 1
ATOM 804 N N . ARG A 1 100 ? 7.977 -14.068 -19.934 1.00 96.12 100 ARG A N 1
ATOM 805 C CA . ARG A 1 100 ? 9.154 -13.242 -19.614 1.00 96.12 100 ARG A CA 1
ATOM 806 C C . ARG A 1 100 ? 10.373 -13.651 -20.428 1.00 96.12 100 ARG A C 1
ATOM 808 O O . ARG A 1 100 ? 11.124 -12.777 -20.870 1.00 96.12 100 ARG A O 1
ATOM 815 N N . GLU A 1 101 ? 10.585 -14.946 -20.629 1.00 97.1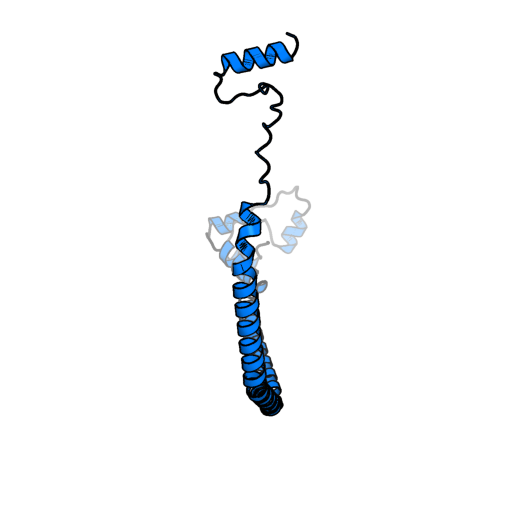9 101 GLU A N 1
ATOM 816 C CA . GLU A 1 101 ? 11.662 -15.450 -21.477 1.00 97.19 101 GLU A CA 1
ATOM 817 C C . GLU A 1 101 ? 11.444 -15.107 -22.949 1.00 97.19 101 GLU A C 1
ATOM 819 O O . GLU A 1 101 ? 12.379 -14.644 -23.604 1.00 97.19 101 GLU A O 1
ATOM 824 N N . GLU A 1 102 ? 10.226 -15.271 -23.468 1.00 96.69 102 GLU A N 1
ATOM 825 C CA . GLU A 1 102 ? 9.876 -14.876 -24.836 1.00 96.69 102 GLU A CA 1
ATOM 826 C C . GLU A 1 102 ? 10.141 -13.388 -25.075 1.00 96.69 102 GLU A C 1
ATOM 828 O O . GLU A 1 102 ? 10.816 -13.015 -26.039 1.00 96.69 102 GLU A O 1
ATOM 833 N N . TYR A 1 103 ? 9.692 -12.535 -24.151 1.00 94.75 103 TYR A N 1
ATOM 834 C CA . TYR A 1 103 ? 9.961 -11.103 -24.204 1.00 94.75 103 TYR A CA 1
ATOM 835 C C . TYR A 1 103 ? 11.462 -10.796 -24.162 1.00 94.75 103 TYR A C 1
ATOM 837 O O . TYR A 1 103 ? 11.946 -9.955 -24.922 1.00 94.75 103 TYR A O 1
ATOM 845 N N . ARG A 1 104 ? 12.224 -11.489 -23.303 1.00 96.50 104 ARG A N 1
ATOM 846 C CA . ARG A 1 104 ? 13.682 -11.326 -23.218 1.00 96.50 104 ARG A CA 1
ATOM 847 C C . ARG A 1 104 ? 14.354 -11.677 -24.544 1.00 96.50 104 ARG A C 1
ATOM 849 O O . ARG A 1 104 ? 15.142 -10.873 -25.034 1.00 96.50 104 ARG A O 1
ATOM 856 N N . ARG A 1 105 ? 13.995 -12.811 -25.152 1.00 95.50 105 ARG A N 1
ATOM 857 C CA . ARG A 1 105 ? 14.527 -13.237 -26.459 1.00 95.50 105 ARG A CA 1
ATOM 858 C C . ARG A 1 105 ? 14.200 -12.230 -27.552 1.00 95.50 105 ARG A C 1
ATOM 860 O O . ARG A 1 105 ? 15.084 -11.850 -28.314 1.00 95.50 105 ARG A O 1
ATOM 867 N N . MET A 1 106 ? 12.955 -11.753 -27.601 1.00 95.19 106 MET A N 1
ATOM 868 C CA . MET A 1 106 ? 12.555 -10.719 -28.553 1.00 95.19 106 MET A CA 1
ATOM 869 C C . MET A 1 106 ? 13.389 -9.452 -28.351 1.00 95.19 106 MET A C 1
ATOM 871 O O . MET A 1 106 ? 13.950 -8.916 -29.302 1.00 95.19 106 MET A O 1
ATOM 875 N N . LYS A 1 107 ? 13.543 -8.988 -27.111 1.00 94.31 107 LYS A N 1
ATOM 876 C CA . LYS A 1 107 ? 14.365 -7.813 -26.824 1.00 94.31 107 LYS A CA 1
ATOM 877 C C . LYS A 1 107 ? 15.811 -8.011 -27.284 1.00 94.31 107 LYS A C 1
ATOM 879 O O . LYS A 1 107 ? 16.345 -7.136 -27.955 1.00 94.31 107 LYS A O 1
ATOM 884 N N . GLU A 1 108 ? 16.424 -9.147 -26.969 1.00 95.31 108 GLU A N 1
ATOM 885 C CA . GLU A 1 108 ? 17.801 -9.471 -27.365 1.00 95.31 108 GLU A CA 1
ATOM 886 C C . GLU A 1 108 ? 17.981 -9.541 -28.890 1.00 95.31 108 GLU A C 1
ATOM 888 O O . GLU A 1 108 ? 19.008 -9.094 -29.399 1.00 95.31 108 GLU A O 1
ATOM 893 N N . GLU A 1 109 ? 16.985 -10.029 -29.637 1.00 94.69 109 GLU A N 1
ATOM 894 C CA . GLU A 1 109 ? 17.018 -10.035 -31.106 1.00 94.69 109 GLU A CA 1
ATOM 895 C C . GLU A 1 109 ? 16.895 -8.619 -31.698 1.00 94.69 109 GLU A C 1
ATOM 897 O O . GLU A 1 109 ? 17.581 -8.269 -32.665 1.00 94.69 109 GLU A O 1
ATOM 902 N N . PHE A 1 110 ? 16.005 -7.794 -31.141 1.00 93.50 110 PHE A N 1
ATOM 903 C CA . PHE A 1 110 ? 15.681 -6.480 -31.698 1.00 93.50 110 PHE A CA 1
ATOM 904 C C . PHE A 1 110 ? 16.654 -5.374 -31.270 1.00 93.50 110 PHE A C 1
ATOM 906 O O . PHE A 1 110 ? 16.898 -4.449 -32.049 1.00 93.50 110 PHE A O 1
ATOM 913 N N . GLU A 1 111 ? 17.254 -5.472 -30.084 1.00 95.00 111 GLU A N 1
ATOM 914 C CA . GLU A 1 111 ? 18.233 -4.518 -29.551 1.00 95.00 111 GLU A CA 1
ATOM 915 C C . GLU A 1 111 ? 19.376 -4.198 -30.538 1.00 95.00 111 GLU A C 1
ATOM 917 O O . GLU A 1 111 ? 19.576 -3.017 -30.840 1.00 95.00 111 GLU A O 1
ATOM 922 N N . PRO A 1 112 ? 20.090 -5.173 -31.141 1.00 94.81 112 PRO A N 1
ATOM 923 C CA . PRO A 1 112 ? 21.165 -4.862 -32.083 1.00 94.81 112 PRO A CA 1
ATOM 924 C C . PRO A 1 112 ? 20.655 -4.165 -33.351 1.00 94.81 112 PRO A C 1
ATOM 926 O O . PRO A 1 112 ? 21.337 -3.288 -33.887 1.00 94.81 112 PRO A O 1
ATOM 929 N N . ARG A 1 113 ? 19.442 -4.494 -33.824 1.00 94.00 113 ARG A N 1
ATOM 930 C CA . ARG A 1 113 ? 18.830 -3.819 -34.983 1.00 94.00 113 ARG A CA 1
ATOM 931 C C . ARG A 1 113 ? 18.522 -2.357 -34.661 1.00 94.00 113 ARG A C 1
ATOM 933 O O . ARG A 1 113 ? 18.829 -1.474 -35.464 1.00 94.00 113 ARG A O 1
ATOM 940 N N . MET A 1 114 ? 17.976 -2.097 -33.475 1.00 91.94 114 MET A N 1
ATOM 941 C CA . MET A 1 114 ? 17.691 -0.743 -32.997 1.00 91.94 114 MET A CA 1
ATOM 942 C C . MET A 1 114 ? 18.968 0.066 -32.772 1.00 91.94 114 MET A C 1
ATOM 944 O O . MET A 1 114 ? 19.033 1.228 -33.173 1.00 91.94 114 MET A O 1
ATOM 948 N N . GLN A 1 115 ? 20.013 -0.545 -32.212 1.00 94.25 115 GLN A N 1
ATOM 949 C CA . GLN A 1 115 ? 21.316 0.100 -32.054 1.00 94.25 115 GLN A CA 1
ATOM 950 C C . GLN A 1 115 ? 21.945 0.448 -33.404 1.00 94.25 115 GLN A C 1
ATOM 952 O O . GLN A 1 115 ? 22.417 1.570 -33.586 1.00 94.25 115 GLN A O 1
ATOM 957 N N . ALA A 1 116 ? 21.900 -0.460 -34.382 1.00 94.81 116 ALA A N 1
ATOM 958 C CA . ALA A 1 116 ? 22.396 -0.190 -35.730 1.00 94.81 116 ALA A CA 1
ATOM 959 C C . ALA A 1 116 ? 21.643 0.977 -36.394 1.00 94.81 116 ALA A C 1
ATOM 961 O O . ALA A 1 116 ? 22.263 1.882 -36.959 1.00 94.81 116 ALA A O 1
ATOM 962 N N . MET A 1 117 ? 20.312 0.998 -36.280 1.00 93.44 117 MET A N 1
ATOM 963 C CA . MET A 1 117 ? 19.483 2.083 -36.807 1.00 93.44 117 MET A CA 1
ATOM 964 C C . MET A 1 117 ? 19.753 3.416 -36.094 1.00 93.44 117 MET A C 1
ATOM 966 O O . MET A 1 117 ? 19.889 4.442 -36.758 1.00 93.44 117 MET A O 1
ATOM 970 N N . SER A 1 118 ? 19.907 3.402 -34.769 1.00 92.94 118 SER A N 1
ATOM 971 C CA . SER A 1 118 ? 20.258 4.577 -33.961 1.00 92.94 118 SER A CA 1
ATOM 972 C C . SER A 1 118 ? 21.636 5.135 -34.327 1.00 92.94 118 SER A C 1
ATOM 974 O O . SER A 1 118 ? 21.787 6.340 -34.530 1.00 92.94 118 SER A O 1
ATOM 976 N N . ASN A 1 119 ? 22.634 4.266 -34.510 1.00 96.44 119 ASN A N 1
ATOM 977 C CA . ASN A 1 119 ? 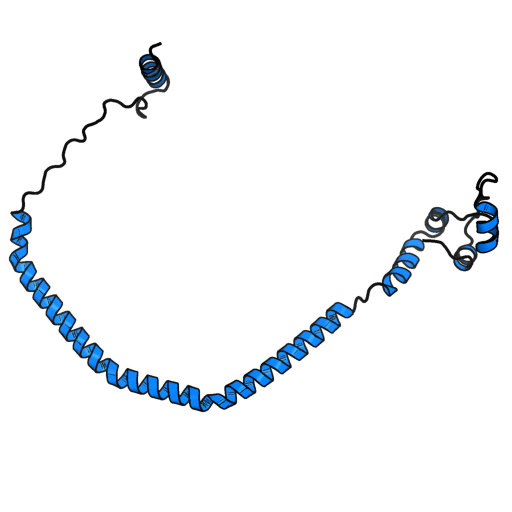23.970 4.664 -34.951 1.00 96.44 119 ASN A CA 1
ATOM 978 C C . ASN A 1 119 ? 23.937 5.293 -36.348 1.00 96.44 119 ASN A C 1
ATOM 980 O O . ASN A 1 119 ? 24.557 6.333 -36.570 1.00 96.44 119 ASN A O 1
ATOM 984 N N . ARG A 1 120 ? 23.164 4.715 -37.277 1.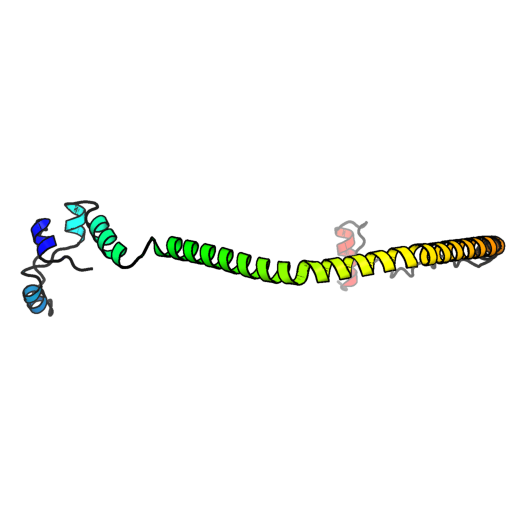00 95.94 120 ARG A N 1
ATOM 985 C CA . ARG A 1 120 ? 22.970 5.288 -38.615 1.00 95.94 120 ARG A CA 1
ATOM 986 C C . ARG A 1 120 ? 22.283 6.650 -38.553 1.00 95.94 120 ARG A C 1
ATOM 988 O O . ARG A 1 120 ? 22.723 7.577 -39.225 1.00 95.94 120 ARG A O 1
ATOM 995 N N . LEU A 1 121 ? 21.235 6.782 -37.741 1.00 95.25 121 LEU A N 1
ATOM 996 C CA . LEU A 1 121 ? 20.517 8.040 -37.554 1.00 95.25 121 LEU A CA 1
ATOM 997 C C . LEU A 1 121 ? 21.435 9.117 -36.965 1.00 95.25 121 LEU A C 1
ATOM 999 O O . LEU A 1 121 ? 21.444 10.241 -37.451 1.00 95.25 121 LEU A O 1
ATOM 1003 N N . ARG A 1 122 ? 22.259 8.765 -35.971 1.00 95.75 122 ARG A N 1
ATOM 1004 C CA . ARG A 1 122 ? 23.267 9.664 -35.398 1.00 95.75 122 ARG A CA 1
ATOM 1005 C C . ARG A 1 122 ? 24.276 10.124 -36.447 1.00 95.75 122 ARG A C 1
ATOM 1007 O O . ARG A 1 122 ? 24.578 11.310 -36.504 1.00 95.75 122 ARG A O 1
ATOM 1014 N N . GLY A 1 123 ? 24.766 9.207 -37.281 1.00 95.62 123 GLY A N 1
ATOM 1015 C CA . GLY A 1 123 ? 25.670 9.540 -38.382 1.00 95.62 123 GLY A CA 1
ATOM 1016 C C . GLY A 1 123 ? 25.034 10.504 -39.385 1.00 95.62 123 GLY A C 1
ATOM 1017 O O . GLY A 1 123 ? 25.660 11.489 -39.759 1.00 95.62 123 GLY A O 1
ATOM 1018 N N . LEU A 1 124 ? 23.772 10.271 -39.761 1.00 96.50 124 LEU A N 1
ATOM 1019 C CA . LEU A 1 124 ? 23.023 11.173 -40.643 1.00 96.50 124 LEU A CA 1
ATOM 1020 C C . LEU A 1 124 ? 22.819 12.553 -40.018 1.00 96.50 124 LEU A C 1
ATOM 1022 O O . LEU A 1 124 ? 23.036 13.550 -40.692 1.00 96.50 124 LEU A O 1
ATOM 1026 N N . TRP A 1 125 ? 22.449 12.622 -38.739 1.00 94.94 125 TRP A N 1
ATOM 1027 C CA . TRP A 1 125 ? 22.326 13.897 -38.032 1.00 94.94 125 TRP A CA 1
ATOM 1028 C C . TRP A 1 125 ? 23.645 14.654 -37.967 1.00 94.94 125 TRP A C 1
ATOM 1030 O O . TRP A 1 125 ? 23.647 15.868 -38.146 1.00 94.94 125 TRP A O 1
ATOM 1040 N N . GLN A 1 126 ? 24.757 13.955 -37.727 1.00 94.62 126 GLN A N 1
ATOM 1041 C CA . GLN A 1 126 ? 26.072 14.583 -37.721 1.00 94.62 126 GLN A CA 1
ATOM 1042 C C . GLN A 1 126 ? 26.426 15.119 -39.110 1.00 94.62 126 GLN A C 1
ATOM 1044 O O . GLN A 1 126 ? 26.796 16.279 -39.213 1.00 94.62 126 GLN A O 1
ATOM 1049 N N . ALA A 1 127 ? 26.206 14.335 -40.170 1.00 94.50 127 ALA A N 1
ATOM 1050 C CA . ALA A 1 127 ? 26.416 14.787 -41.544 1.00 94.50 127 ALA A CA 1
ATOM 1051 C C . ALA A 1 127 ? 25.537 16.000 -41.895 1.00 94.50 127 ALA A C 1
ATOM 1053 O O . ALA A 1 127 ? 26.046 16.997 -42.386 1.00 94.50 127 ALA A O 1
ATOM 1054 N N . MET A 1 128 ? 24.241 15.968 -41.557 1.00 93.56 128 MET A N 1
ATOM 1055 C CA . MET A 1 128 ? 23.337 17.109 -41.755 1.00 93.56 128 MET A CA 1
ATOM 1056 C C . MET A 1 128 ? 23.808 18.347 -40.992 1.00 93.56 128 MET A C 1
ATOM 1058 O O . MET A 1 128 ? 23.731 19.457 -41.509 1.00 93.56 128 MET A O 1
ATOM 1062 N N . LYS A 1 129 ? 24.285 18.173 -39.757 1.00 92.62 129 LYS A N 1
ATOM 1063 C CA . LYS A 1 129 ? 24.816 19.268 -38.945 1.00 92.62 129 LYS A CA 1
ATOM 1064 C C . LYS A 1 129 ? 26.096 19.841 -39.552 1.00 92.62 129 LYS A C 1
ATOM 1066 O O . LYS A 1 129 ? 26.236 21.060 -39.589 1.00 92.62 129 LYS A O 1
ATOM 1071 N N . ASP A 1 130 ? 27.002 18.988 -40.018 1.00 91.75 130 ASP A N 1
ATOM 1072 C CA . ASP A 1 130 ? 28.257 19.395 -40.649 1.00 91.75 130 ASP A CA 1
ATOM 1073 C C . ASP A 1 130 ? 27.987 20.122 -41.974 1.00 91.75 130 ASP A C 1
ATOM 1075 O O . ASP A 1 130 ? 28.566 21.180 -42.215 1.00 91.75 130 ASP A O 1
ATOM 1079 N N . ASP A 1 131 ? 27.043 19.634 -42.779 1.00 92.12 131 ASP A N 1
ATOM 1080 C CA . ASP A 1 131 ? 26.594 20.300 -44.004 1.00 92.12 131 ASP A CA 1
ATOM 1081 C C . ASP A 1 131 ? 25.979 21.667 -43.684 1.00 92.12 131 ASP A C 1
ATOM 1083 O O . ASP A 1 131 ? 26.401 22.681 -44.231 1.00 92.12 131 ASP A O 1
ATOM 1087 N N . LEU A 1 132 ? 25.041 21.737 -42.732 1.00 87.88 132 LEU A N 1
ATOM 1088 C CA . LEU A 1 132 ? 24.430 23.003 -42.306 1.00 87.88 132 LEU A CA 1
ATOM 1089 C C . LEU A 1 132 ? 25.454 23.988 -41.730 1.00 87.88 132 LEU A C 1
ATOM 1091 O O . LEU A 1 132 ? 25.301 25.194 -41.916 1.00 87.88 132 LEU A O 1
ATOM 1095 N N . SER A 1 133 ? 26.509 23.499 -41.070 1.00 84.75 133 SER A N 1
ATOM 1096 C CA . SER A 1 133 ? 27.570 24.347 -40.515 1.00 84.75 133 SER A CA 1
ATOM 1097 C C . SER A 1 133 ? 28.290 25.162 -41.597 1.00 84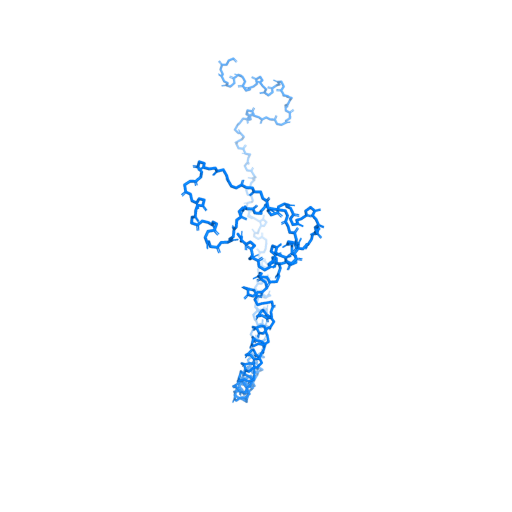.75 133 SER A C 1
ATOM 1099 O O . SER A 1 133 ? 28.668 26.307 -41.353 1.00 84.75 133 SER A O 1
ATOM 1101 N N . GLN A 1 134 ? 28.380 24.630 -42.820 1.00 84.12 134 GLN A N 1
ATOM 1102 C CA . GLN A 1 134 ? 28.992 25.305 -43.970 1.00 84.12 134 GLN A CA 1
ATOM 1103 C C . GLN A 1 134 ? 28.134 26.464 -44.495 1.00 84.12 134 GLN A C 1
ATOM 1105 O O . GLN A 1 134 ? 28.643 27.361 -45.163 1.00 84.12 134 GLN A O 1
ATOM 1110 N N . TYR A 1 135 ? 26.842 26.475 -44.162 1.00 80.75 135 TYR A N 1
ATOM 1111 C CA . TYR A 1 135 ? 25.886 27.511 -44.555 1.00 80.75 135 TYR A CA 1
ATOM 1112 C C . TYR A 1 135 ? 25.543 28.473 -43.406 1.00 80.75 135 TYR A C 1
ATOM 1114 O O . TYR A 1 135 ? 24.645 29.303 -43.543 1.00 80.75 135 TYR A O 1
ATOM 1122 N N . THR A 1 136 ? 26.263 28.407 -42.278 1.00 68.44 136 THR A N 1
ATOM 1123 C CA . THR A 1 136 ? 26.023 29.275 -41.104 1.00 68.44 136 THR A CA 1
ATOM 1124 C C . THR A 1 136 ? 26.257 30.757 -41.382 1.00 68.44 136 THR A C 1
ATOM 1126 O O . THR A 1 136 ? 25.645 31.594 -40.724 1.00 68.44 136 THR A O 1
ATOM 1129 N N . HIS A 1 137 ? 27.037 31.081 -42.417 1.00 66.81 137 HIS A N 1
ATOM 1130 C CA . HIS A 1 137 ? 27.249 32.446 -42.910 1.00 66.81 137 HIS A CA 1
ATOM 1131 C C . HIS A 1 137 ? 25.949 33.179 -43.284 1.00 66.81 137 HIS A C 1
ATOM 1133 O O . HIS A 1 137 ? 25.895 34.401 -43.211 1.00 66.81 137 HIS A O 1
ATOM 1139 N N . PHE A 1 138 ? 24.874 32.452 -43.612 1.00 65.25 138 PHE A N 1
ATOM 1140 C CA . PHE A 1 138 ? 23.573 33.055 -43.909 1.00 65.25 138 PHE A CA 1
ATOM 1141 C C . PHE A 1 138 ? 22.972 33.815 -42.712 1.00 65.25 138 PHE A C 1
ATOM 1143 O O . PHE A 1 138 ? 22.203 34.752 -42.905 1.00 65.25 138 PHE A O 1
ATOM 1150 N N . ALA A 1 139 ? 23.311 33.430 -41.476 1.00 64.00 139 ALA A N 1
ATOM 1151 C CA . ALA A 1 139 ? 22.799 34.092 -40.277 1.00 64.00 139 ALA A CA 1
ATOM 1152 C C . ALA A 1 139 ? 23.408 35.488 -40.070 1.00 64.00 139 ALA A C 1
ATOM 1154 O O . ALA A 1 139 ? 22.706 36.385 -39.610 1.00 64.00 139 ALA A O 1
ATOM 1155 N N . ASP A 1 140 ? 24.674 35.681 -40.452 1.00 68.38 140 ASP A N 1
ATOM 1156 C CA . ASP A 1 140 ? 25.362 36.975 -40.356 1.00 68.38 140 ASP A CA 1
ATOM 1157 C C . ASP A 1 140 ? 24.877 37.965 -41.430 1.00 68.38 140 ASP A C 1
ATOM 1159 O O . ASP A 1 140 ? 24.926 39.180 -41.243 1.00 68.38 140 ASP A O 1
ATOM 1163 N N . GLU A 1 141 ? 24.376 37.447 -42.554 1.00 67.69 141 GLU A N 1
ATOM 1164 C CA . GLU A 1 141 ? 23.827 38.235 -43.663 1.00 67.69 141 GLU A CA 1
ATOM 1165 C C . GLU A 1 141 ? 22.338 38.573 -43.483 1.00 67.69 141 GLU A C 1
ATOM 1167 O O . GLU A 1 141 ? 21.803 39.427 -44.199 1.00 67.69 141 GLU A O 1
ATOM 1172 N N . TYR A 1 142 ? 21.650 37.929 -42.533 1.00 74.19 142 TYR A N 1
ATOM 1173 C CA . TYR A 1 142 ? 20.225 38.150 -42.323 1.00 74.19 142 TYR A CA 1
ATOM 1174 C C . TYR A 1 142 ? 19.991 39.391 -41.451 1.00 74.19 142 TYR A C 1
ATOM 1176 O O . TYR A 1 142 ? 20.505 39.468 -40.333 1.00 74.19 142 TYR A O 1
ATOM 1184 N N . PRO A 1 143 ? 19.200 40.378 -41.911 1.00 80.50 143 PRO A N 1
ATOM 1185 C CA . PRO A 1 143 ? 19.004 41.611 -41.167 1.00 80.50 143 PRO A CA 1
ATOM 1186 C C . PRO A 1 143 ? 18.293 41.319 -39.844 1.00 80.50 143 PRO A C 1
ATOM 1188 O O . PRO A 1 143 ? 17.110 40.974 -39.819 1.00 80.50 143 PRO A O 1
ATOM 1191 N N . VAL A 1 144 ? 19.013 41.482 -38.734 1.00 79.00 144 VAL A N 1
ATOM 1192 C CA . VAL A 1 144 ? 18.417 41.457 -37.398 1.00 79.00 144 VAL A CA 1
ATOM 1193 C C . VAL A 1 144 ? 17.664 42.776 -37.210 1.00 79.00 144 VAL A C 1
ATOM 1195 O O . VAL A 1 144 ? 18.292 43.841 -37.252 1.00 79.00 144 VAL A O 1
ATOM 1198 N N . PRO A 1 145 ? 16.329 42.758 -37.037 1.00 83.69 145 PRO A N 1
ATOM 1199 C CA . PRO A 1 145 ? 15.587 43.979 -36.780 1.00 83.69 145 PRO A CA 1
ATOM 1200 C C . PRO A 1 145 ? 16.068 44.586 -35.462 1.00 83.69 145 PRO A C 1
ATOM 1202 O O . PRO A 1 145 ? 16.186 43.898 -34.448 1.00 83.69 145 PRO A O 1
ATOM 1205 N N . GLN A 1 146 ? 16.346 45.887 -35.483 1.00 84.25 146 GLN A N 1
ATOM 1206 C CA . GLN A 1 146 ? 16.625 46.626 -34.258 1.00 84.25 146 GLN A CA 1
ATOM 1207 C C . GLN A 1 146 ? 15.379 46.604 -33.361 1.00 84.25 146 GLN A C 1
ATOM 1209 O O . GLN A 1 146 ? 14.259 46.632 -33.890 1.00 84.25 146 GLN A O 1
ATOM 1214 N N . PRO A 1 147 ? 15.542 46.563 -32.025 1.00 81.06 147 PRO A N 1
ATOM 1215 C CA . PRO A 1 147 ? 14.413 46.700 -31.121 1.00 81.06 147 PRO A CA 1
ATOM 1216 C C . PRO A 1 147 ? 13.662 47.989 -31.459 1.00 81.06 147 PRO A C 1
ATOM 1218 O O . PRO A 1 147 ? 14.258 49.063 -31.575 1.00 81.06 147 PRO A O 1
ATOM 1221 N N . CYS A 1 148 ? 12.348 47.884 -31.647 1.00 81.69 148 CYS A N 1
ATOM 1222 C CA . CYS A 1 148 ? 11.518 49.072 -31.704 1.00 81.69 148 CYS A CA 1
ATOM 1223 C C . CYS A 1 148 ? 11.538 49.734 -30.324 1.00 81.69 148 CYS A C 1
ATOM 1225 O O . CYS A 1 148 ? 11.441 49.059 -29.297 1.00 81.69 148 CYS A O 1
ATOM 1227 N N . VAL A 1 149 ? 11.677 51.061 -30.298 1.00 79.62 149 VAL A N 1
ATOM 1228 C CA . VAL A 1 149 ? 11.454 51.823 -29.068 1.00 79.62 149 VAL A CA 1
ATOM 1229 C C . VAL A 1 149 ? 10.016 51.542 -28.649 1.00 79.62 149 VAL A C 1
ATOM 1231 O O . VAL A 1 149 ? 9.093 51.724 -29.450 1.00 79.62 149 VAL A O 1
ATOM 1234 N N . GLY A 1 150 ? 9.839 51.027 -27.432 1.00 77.50 150 GLY A N 1
ATOM 1235 C CA . GLY A 1 150 ? 8.513 50.819 -26.872 1.00 77.50 150 GLY A CA 1
ATOM 1236 C C . GLY A 1 150 ? 7.751 52.135 -26.929 1.00 77.50 150 GLY A C 1
ATOM 1237 O O . GLY A 1 150 ? 8.292 53.182 -26.579 1.00 77.50 150 GLY A O 1
ATOM 1238 N N . LEU A 1 151 ? 6.515 52.099 -27.422 1.00 74.94 151 LEU A N 1
ATOM 1239 C CA . LEU A 1 151 ? 5.645 53.265 -27.385 1.00 74.94 151 LEU A CA 1
ATOM 1240 C C . LEU A 1 151 ? 5.193 53.420 -25.931 1.00 74.94 151 LEU A C 1
ATOM 1242 O O . LEU A 1 151 ? 4.164 52.879 -25.529 1.00 74.94 151 LEU A O 1
ATOM 1246 N N . GLU A 1 152 ? 6.044 54.047 -25.120 1.00 72.06 152 GLU A N 1
ATOM 1247 C CA . GLU A 1 152 ? 5.745 54.322 -23.722 1.00 72.06 152 GLU A CA 1
ATOM 1248 C C . GLU A 1 152 ? 4.488 55.188 -23.684 1.00 72.06 152 GLU A C 1
ATOM 1250 O O . GLU A 1 152 ? 4.399 56.232 -24.337 1.00 72.06 152 GLU A O 1
ATOM 1255 N N . ILE A 1 153 ? 3.468 54.705 -22.974 1.00 65.69 153 ILE A N 1
ATOM 1256 C CA . ILE A 1 153 ? 2.169 55.368 -22.840 1.00 65.69 153 ILE A CA 1
ATOM 1257 C C . ILE A 1 153 ? 2.330 56.496 -21.809 1.00 65.69 153 ILE A C 1
ATOM 1259 O O . ILE A 1 153 ? 1.700 56.476 -20.758 1.00 65.69 153 ILE A O 1
ATOM 1263 N N . GLY A 1 154 ? 3.232 57.441 -22.097 1.00 70.00 154 GLY A N 1
ATOM 1264 C CA . GLY A 1 154 ? 3.642 58.519 -21.200 1.00 70.00 154 GLY A CA 1
ATOM 1265 C C . GLY A 1 154 ? 4.100 58.046 -19.817 1.00 70.00 154 GLY A C 1
ATOM 1266 O O . GLY A 1 154 ? 4.261 56.853 -19.554 1.00 70.00 154 GLY A O 1
ATOM 1267 N N . ASP A 1 155 ? 4.276 59.006 -18.913 1.00 70.06 155 ASP A N 1
ATOM 1268 C CA . ASP A 1 155 ? 4.438 58.695 -17.499 1.00 70.06 155 ASP A CA 1
ATOM 1269 C C . ASP A 1 155 ? 3.120 58.112 -16.974 1.00 70.06 155 ASP A C 1
ATOM 1271 O O . ASP A 1 155 ? 2.062 58.748 -17.029 1.00 70.06 155 ASP A O 1
ATOM 1275 N N . GLY A 1 156 ? 3.167 56.873 -16.483 1.00 69.31 156 GLY A N 1
ATOM 1276 C CA . GLY A 1 156 ? 2.021 56.265 -15.819 1.00 69.31 156 GLY A CA 1
ATOM 1277 C C . GLY A 1 156 ? 1.588 57.094 -14.605 1.00 69.31 156 GLY A C 1
ATOM 1278 O O . GLY A 1 156 ? 2.398 57.762 -13.969 1.00 69.31 156 GLY A O 1
ATOM 1279 N N . LEU A 1 157 ? 0.314 56.994 -14.208 1.00 74.31 157 LEU A N 1
ATOM 1280 C CA . LEU A 1 157 ? -0.204 57.632 -12.977 1.00 74.31 157 LEU A CA 1
ATOM 1281 C C . LEU A 1 157 ? 0.549 57.208 -11.706 1.00 74.31 157 LEU A C 1
ATOM 1283 O O . LEU A 1 157 ? 0.419 57.830 -10.653 1.00 74.31 157 LEU A O 1
ATOM 1287 N N . TYR A 1 158 ? 1.310 56.126 -11.814 1.00 72.94 158 TYR A N 1
ATOM 1288 C CA . TYR A 1 158 ? 2.189 55.611 -10.795 1.00 72.94 158 TYR A CA 1
ATOM 1289 C C . TYR A 1 158 ? 3.592 55.451 -11.385 1.00 72.94 158 TYR A C 1
ATOM 1291 O O . TYR A 1 158 ? 3.793 54.659 -12.305 1.00 72.94 158 TYR A O 1
ATOM 1299 N N . ASN A 1 159 ? 4.555 56.170 -10.816 1.00 76.81 159 ASN A N 1
ATOM 1300 C CA . ASN A 1 159 ? 5.982 55.973 -11.029 1.00 76.81 159 ASN A CA 1
ATOM 1301 C C . ASN A 1 159 ? 6.631 55.692 -9.665 1.00 76.81 159 ASN A C 1
ATOM 1303 O O . ASN A 1 159 ? 6.463 56.470 -8.725 1.00 76.81 159 ASN A O 1
ATOM 1307 N N . SER A 1 160 ? 7.330 54.561 -9.543 1.00 77.00 160 SER A N 1
ATOM 1308 C CA . SER A 1 160 ? 7.966 54.122 -8.293 1.00 77.00 160 SER A CA 1
ATOM 1309 C C . SER A 1 160 ? 9.168 54.972 -7.874 1.00 77.00 160 SER A C 1
ATOM 1311 O O . SER A 1 160 ? 9.627 54.843 -6.744 1.00 77.00 160 SER A O 1
ATOM 1313 N N . GLU A 1 161 ? 9.686 55.817 -8.767 1.00 79.88 161 GLU A N 1
ATOM 1314 C CA . GLU A 1 161 ? 10.770 56.760 -8.475 1.00 79.88 161 GLU A CA 1
ATOM 1315 C C . GLU A 1 161 ? 10.262 58.087 -7.891 1.00 79.88 161 GLU A C 1
ATOM 1317 O O . GLU A 1 161 ? 11.055 58.889 -7.398 1.00 79.88 161 GLU A O 1
ATOM 1322 N N . TRP A 1 162 ? 8.948 58.336 -7.922 1.00 82.00 162 TRP A N 1
ATOM 1323 C CA . TRP A 1 162 ? 8.355 59.535 -7.334 1.00 82.00 162 TRP A CA 1
ATOM 1324 C C . TRP A 1 162 ? 8.105 59.364 -5.840 1.00 82.00 162 TRP A C 1
ATOM 1326 O O . TRP A 1 162 ? 7.704 58.298 -5.367 1.00 82.00 162 TRP A O 1
ATOM 1336 N N . ASP A 1 163 ? 8.285 60.452 -5.091 1.00 77.81 163 ASP A N 1
ATOM 1337 C CA . ASP A 1 163 ? 7.833 60.488 -3.709 1.00 77.81 163 ASP A CA 1
ATOM 1338 C C . ASP A 1 163 ? 6.297 60.489 -3.625 1.00 77.81 163 ASP A C 1
ATOM 1340 O O . ASP A 1 163 ? 5.567 60.795 -4.575 1.00 77.81 163 ASP A O 1
ATOM 1344 N N . TYR A 1 164 ? 5.790 60.112 -2.452 1.00 76.31 164 TYR A N 1
ATOM 1345 C CA . TYR A 1 164 ? 4.356 59.952 -2.227 1.00 76.31 164 TYR A CA 1
ATOM 1346 C C . TYR A 1 164 ? 3.559 61.241 -2.495 1.00 76.31 164 TYR A C 1
ATOM 1348 O O . TYR A 1 164 ? 2.426 61.177 -2.970 1.00 76.31 164 TYR A O 1
ATOM 1356 N N . LEU A 1 165 ? 4.132 62.415 -2.212 1.00 82.56 165 LEU A N 1
ATOM 1357 C CA . LEU A 1 165 ? 3.437 63.689 -2.406 1.00 82.56 165 LEU A CA 1
ATOM 1358 C C . LEU A 1 165 ? 3.302 64.026 -3.894 1.00 82.56 165 LEU A C 1
ATOM 1360 O O . LEU A 1 165 ? 2.208 64.380 -4.333 1.00 82.56 165 LEU A O 1
ATOM 1364 N N . SER A 1 166 ? 4.369 63.819 -4.662 1.00 81.31 166 SER A N 1
ATOM 1365 C CA . SER A 1 166 ? 4.405 64.019 -6.113 1.00 81.31 166 SER A CA 1
ATOM 1366 C C . SER A 1 166 ? 3.427 63.082 -6.824 1.00 81.31 166 SER A C 1
ATOM 1368 O O . SER A 1 166 ? 2.685 63.490 -7.716 1.00 81.31 166 SER A O 1
ATOM 1370 N N . GLN A 1 167 ? 3.339 61.831 -6.366 1.00 80.19 167 GLN A N 1
ATOM 1371 C CA . GLN A 1 167 ? 2.403 60.851 -6.911 1.00 80.19 167 GLN A CA 1
ATOM 1372 C C . GLN A 1 167 ? 0.934 61.217 -6.643 1.00 80.19 167 GLN A C 1
ATOM 1374 O O . GLN A 1 167 ? 0.084 61.084 -7.526 1.00 80.19 167 GLN A O 1
ATOM 1379 N N . VAL A 1 168 ? 0.623 61.732 -5.448 1.00 79.75 168 VAL A N 1
ATOM 1380 C CA . VAL A 1 168 ? -0.727 62.219 -5.116 1.00 79.75 168 VAL A CA 1
ATOM 1381 C C . VAL A 1 168 ? -1.100 63.444 -5.953 1.00 79.75 168 VAL A C 1
ATOM 1383 O O . VAL A 1 168 ? -2.265 63.595 -6.319 1.00 79.75 168 VAL A O 1
ATOM 1386 N N . GLU A 1 169 ? -0.147 64.319 -6.260 1.00 80.50 169 GLU A N 1
ATOM 1387 C CA . GLU A 1 169 ? -0.386 65.520 -7.060 1.00 80.50 169 GLU A CA 1
ATOM 1388 C C . GLU A 1 169 ? -0.731 65.182 -8.517 1.00 80.50 169 GLU A C 1
ATOM 1390 O O . GLU A 1 169 ? -1.752 65.650 -9.026 1.00 80.50 169 GLU A O 1
ATOM 1395 N N . VAL A 1 170 ? 0.024 64.274 -9.144 1.00 80.06 170 VAL A N 1
ATOM 1396 C CA . VAL A 1 170 ? -0.275 63.764 -10.496 1.00 80.06 170 VAL A CA 1
ATOM 1397 C C . VAL A 1 170 ? -1.620 63.030 -10.528 1.00 80.06 170 VAL A C 1
ATOM 1399 O O . VAL A 1 170 ? -2.429 63.231 -11.437 1.00 80.06 170 VAL A O 1
ATOM 1402 N N . PHE A 1 171 ? -1.920 62.238 -9.495 1.00 77.94 171 PHE A N 1
ATOM 1403 C CA . PHE A 1 171 ? -3.210 61.560 -9.376 1.00 77.94 171 PHE A CA 1
ATOM 1404 C C . PHE A 1 171 ? -4.389 62.540 -9.227 1.00 77.94 171 PHE A C 1
ATOM 1406 O O . PHE A 1 171 ? -5.446 62.330 -9.825 1.00 77.94 171 PHE A O 1
ATOM 1413 N N . LYS A 1 172 ? -4.226 63.630 -8.465 1.00 79.25 172 LYS A N 1
ATOM 1414 C CA . LYS A 1 172 ? -5.254 64.679 -8.316 1.00 79.25 172 LYS A CA 1
ATOM 1415 C C . LYS A 1 172 ? -5.503 65.432 -9.621 1.00 79.25 172 LYS A C 1
ATOM 1417 O O . LYS A 1 172 ? -6.663 65.579 -10.006 1.00 79.25 172 LYS A O 1
ATOM 1422 N N . GLN A 1 173 ? -4.436 65.811 -10.328 1.00 78.50 173 GLN A N 1
ATOM 1423 C CA . GLN A 1 173 ? -4.538 66.448 -11.643 1.00 78.50 173 GLN A CA 1
ATOM 1424 C C . GLN A 1 173 ? -5.271 65.551 -12.651 1.00 78.50 173 GLN A C 1
ATOM 1426 O O . GLN A 1 173 ? -6.125 66.035 -13.392 1.00 78.50 173 GLN A O 1
ATOM 1431 N N . PHE A 1 174 ? -5.025 64.236 -12.628 1.00 76.00 174 PHE A N 1
ATOM 1432 C CA . PHE A 1 174 ? -5.765 63.277 -13.454 1.00 76.00 174 PHE A CA 1
ATOM 1433 C C . PHE A 1 174 ? -7.261 63.194 -13.099 1.00 76.00 174 PHE A C 1
ATOM 1435 O O . PHE A 1 174 ? -8.100 63.073 -13.989 1.00 76.00 174 PHE A O 1
ATOM 1442 N N . GLN A 1 175 ? -7.626 63.299 -11.815 1.00 76.81 175 GLN A N 1
ATOM 1443 C CA . GLN A 1 175 ? -9.029 63.334 -11.374 1.00 76.81 175 GLN A CA 1
ATOM 1444 C C . GLN A 1 175 ? -9.741 64.679 -11.635 1.00 76.81 175 GLN A C 1
ATOM 1446 O O . GLN A 1 175 ? -10.920 64.812 -11.296 1.00 76.81 175 GLN A O 1
ATOM 1451 N N . GLY A 1 176 ? -9.063 65.664 -12.240 1.00 65.94 176 GLY A N 1
ATOM 1452 C CA . GLY A 1 176 ? -9.640 66.965 -12.589 1.00 65.94 176 GLY A CA 1
ATOM 1453 C C . GLY A 1 176 ? -9.974 67.843 -11.379 1.00 65.94 176 GLY A C 1
ATOM 1454 O O . GLY A 1 176 ? -10.934 68.614 -11.437 1.00 65.94 176 GLY A O 1
ATOM 1455 N N . ARG A 1 177 ? -9.226 67.695 -10.278 1.00 52.34 177 ARG A N 1
ATOM 1456 C CA . ARG A 1 177 ? -9.359 68.497 -9.054 1.00 52.34 177 ARG A CA 1
ATOM 1457 C C . ARG A 1 177 ? -8.103 69.290 -8.743 1.00 52.34 177 ARG A C 1
ATOM 1459 O O . ARG A 1 177 ? -7.002 68.723 -8.900 1.00 52.34 177 ARG A O 1
#

pLDDT: mean 85.1, std 9.81, range [52.34, 97.94]

Foldseek 3Di:
DADALVNCVVLVFDFDADDPPPPCQVVCCVPRNGGDGDPVSCCVSPNCVVVVVVCVVVPVVDDPCPVVVVVVVVVVVVVVVVVVVVVVCVVCVVVVVVVVVVVVVVCVVCVVVVVVVVVVVVVVVVVVVVVVVVVCVVVVVDDDDDDDDPPPPPDPLDDPPDDPVVSVVSVVVVVVD

Radius of gyration: 48.12 Å; chains: 1; bounding box: 79×91×100 Å

Secondary structure (DSSP, 8-state):
----HHHHHHTTPPPBPPPTT-TTHHHHHHHH-SSB--HHHHHHHSTTHHHHHHHHHHHTT--TTHHHHHHHHHHHHHHHHHHHHHHHHHHTHHHHHHHHHHHHHHHHHHHHHHHHHHHHHHHHHHHHHHHHHHTTHHHHHS-PPPPPPP---SS-S--TTS-HHHHHHHHHHHTT-